Protein AF-R9J7N9-F1 (afdb_monomer)

Secondary structure (DSSP, 8-state):
-PPPPPSS---HHHHHHHHHHHHTTS-EETTTS--SSS-HHHHHHHHHHHHHTTSEEEEEEEEETTEEEEEEEESS-HHHHHHHHHHHHHHH-S-TT--HHHHHHHHHTTS-HHHHHHHHHHHHHHHHHHHHHHHHH--

Mean predicted aligned error: 5.8 Å

Solvent-accessible surface area (backbone atoms only — not comparable to full-atom values): 8266 Å² total; per-residue (Å²): 135,82,82,66,73,50,91,77,76,70,52,72,73,54,50,56,52,48,49,56,34,60,77,62,75,48,68,38,36,55,77,74,70,36,47,95,89,42,46,50,73,55,42,52,55,49,50,58,51,35,44,76,68,57,52,33,45,78,80,50,74,46,78,55,89,96,43,78,38,60,15,36,39,63,72,63,52,71,66,64,49,50,53,42,48,51,52,30,51,61,72,59,44,86,68,74,82,68,46,74,65,58,5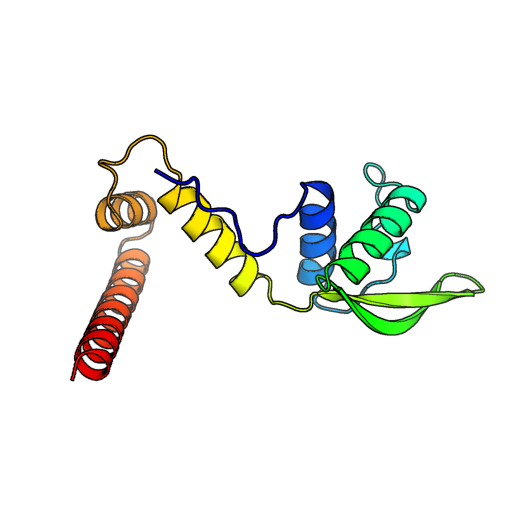1,52,54,61,68,43,69,85,48,56,71,70,60,39,50,54,53,47,54,54,46,54,51,51,52,52,55,51,50,53,55,51,54,66,72,75,109

Radius of gyration: 20.08 Å; Cα contacts (8 Å, |Δi|>4): 105; chains: 1; bounding box: 45×39×55 Å

Foldseek 3Di:
DDQDDQPQNDDPVLVLQQCQQQVVVHFDFLVSSADPVRHSVNSVV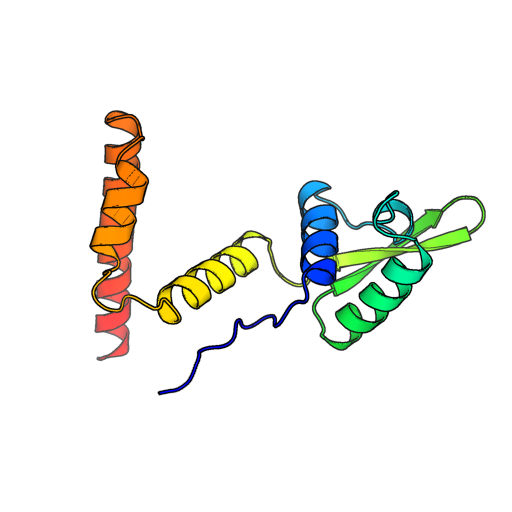SVVVCVVSQQKDFDDWDDDPPDITTTIHGPDHPVVRVVSVVVSCVVNDPDPPDDPVNVLCVVCVPPDPVVNVVVVVVVVVVVVVVVVVVVVVVD

Nearest PDB structures (foldseek):
  1sfx-assembly1_A  TM=6.685E-01  e=4.007E-03  Archaeoglobus fulgidus DSM 4304
  5x11-assembly3_D  TM=4.794E-01  e=3.532E-03  Bacillus spizizenii str. W23
  5x11-assembly4_H  TM=5.006E-01  e=8.024E-03  Bacillus spizizenii str. W23
  5x11-assembly4_G  TM=4.957E-01  e=9.104E-03  Bacillus spizizenii str. W23
  5x11-assembly2_E  TM=4.482E-01  e=1.248E-02  Bacillus spizizenii str. W23

pLDDT: mean 91.42, std 8.72, range [42.34, 97.88]

Sequence (139 aa):
MSNTKSQYQLTPREIDILYTIWDADRPLMASEMASEELKLATVHTTLKRMLRKNLLEVVDFAKSGNVFGRCYQPTFTMKEFELDMLSTAFKNRRCKEITVANFIEELLKDMDADEALVMLDELEKAVKELREKIVSKGA

Structure (mmCIF, N/CA/C/O backbone):
data_AF-R9J7N9-F1
#
_entry.id   AF-R9J7N9-F1
#
loop_
_atom_site.group_PDB
_atom_site.id
_atom_site.type_symbol
_atom_site.label_atom_id
_atom_site.label_alt_id
_atom_site.label_comp_id
_atom_site.label_asym_id
_atom_site.label_entity_id
_atom_site.label_seq_id
_atom_site.pdbx_PDB_ins_code
_atom_site.Cartn_x
_atom_site.Cartn_y
_atom_site.Cartn_z
_atom_site.occupancy
_atom_site.B_iso_or_equiv
_atom_site.auth_seq_id
_atom_site.auth_comp_id
_atom_site.auth_asym_id
_atom_site.auth_atom_id
_atom_site.pdbx_PDB_model_num
ATOM 1 N N . MET A 1 1 ? 8.762 -3.591 23.445 1.00 42.34 1 MET A N 1
ATOM 2 C CA . MET A 1 1 ? 7.590 -3.692 22.546 1.00 42.34 1 MET A CA 1
ATOM 3 C C . MET A 1 1 ? 8.067 -3.453 21.122 1.00 42.34 1 MET A C 1
ATOM 5 O O . MET A 1 1 ? 8.773 -2.479 20.893 1.00 42.34 1 MET A O 1
ATOM 9 N N . SER A 1 2 ? 7.802 -4.384 20.211 1.00 49.25 2 SER A N 1
ATOM 10 C CA . SER A 1 2 ? 8.381 -4.443 18.862 1.00 49.25 2 SER A CA 1
ATOM 11 C C . SER A 1 2 ? 7.662 -3.501 17.887 1.00 49.25 2 SER A C 1
ATOM 13 O O . SER A 1 2 ? 6.444 -3.556 17.746 1.00 49.25 2 SER A O 1
ATOM 15 N N . ASN A 1 3 ? 8.425 -2.647 17.199 1.00 62.31 3 ASN A N 1
ATOM 16 C CA . ASN A 1 3 ? 7.957 -1.863 16.053 1.00 62.31 3 ASN A CA 1
ATOM 17 C C . ASN A 1 3 ? 7.525 -2.837 14.939 1.00 62.31 3 ASN A C 1
ATOM 19 O O . ASN A 1 3 ? 8.342 -3.652 14.503 1.00 62.31 3 ASN A O 1
ATOM 23 N N . THR A 1 4 ? 6.255 -2.811 14.523 1.00 72.75 4 THR A N 1
ATOM 24 C CA . THR A 1 4 ? 5.752 -3.740 13.496 1.00 72.75 4 THR A CA 1
ATOM 25 C C . THR A 1 4 ? 6.207 -3.233 12.135 1.00 72.75 4 THR A C 1
ATOM 27 O O . THR A 1 4 ? 5.900 -2.107 11.772 1.00 72.75 4 THR A O 1
ATOM 30 N N . LYS A 1 5 ? 6.979 -4.008 11.374 1.00 75.81 5 LYS A N 1
ATOM 31 C CA . LYS A 1 5 ? 7.388 -3.593 10.023 1.00 75.81 5 LYS A CA 1
ATOM 32 C C . LYS A 1 5 ? 6.286 -3.940 9.023 1.00 75.81 5 LYS A C 1
ATOM 34 O O . LYS A 1 5 ? 5.682 -4.999 9.158 1.00 75.81 5 LYS A O 1
ATOM 39 N N . SER A 1 6 ? 6.085 -3.073 8.028 1.00 82.25 6 SER A N 1
ATOM 40 C CA . SER A 1 6 ? 5.252 -3.380 6.856 1.00 82.25 6 SER A CA 1
ATOM 41 C C . SER A 1 6 ? 5.735 -4.674 6.206 1.00 82.25 6 SER A C 1
ATOM 43 O O . SER A 1 6 ? 6.944 -4.948 6.188 1.00 82.25 6 SER A O 1
ATOM 45 N N . GLN A 1 7 ? 4.796 -5.446 5.665 1.00 83.56 7 GLN A N 1
ATOM 46 C CA . GLN A 1 7 ? 5.072 -6.697 4.968 1.00 83.56 7 GLN A CA 1
ATOM 47 C C . GLN A 1 7 ? 6.042 -6.501 3.792 1.00 83.56 7 GLN A C 1
ATOM 49 O O . GLN A 1 7 ? 6.895 -7.355 3.550 1.00 83.56 7 GLN A O 1
ATOM 54 N N . TYR A 1 8 ? 5.956 -5.365 3.096 1.00 85.19 8 TYR A N 1
ATOM 55 C CA . TYR A 1 8 ? 6.657 -5.143 1.829 1.00 85.19 8 TYR A CA 1
ATOM 56 C C . TYR A 1 8 ? 8.037 -4.480 1.977 1.00 85.19 8 TYR A C 1
ATOM 58 O O . TYR A 1 8 ? 8.874 -4.610 1.086 1.00 85.19 8 TYR A O 1
ATOM 66 N N . GLN A 1 9 ? 8.312 -3.801 3.101 1.00 84.38 9 GLN A N 1
ATOM 67 C CA . GLN A 1 9 ? 9.595 -3.125 3.395 1.00 84.38 9 GLN A CA 1
ATOM 68 C C . GLN A 1 9 ? 10.180 -2.366 2.185 1.00 84.38 9 GLN A C 1
ATOM 70 O O . GLN A 1 9 ? 11.297 -2.639 1.715 1.00 84.38 9 GLN A O 1
ATOM 75 N N . LEU A 1 10 ? 9.394 -1.421 1.672 1.00 89.62 10 LEU A N 1
ATOM 76 C CA . LEU A 1 10 ? 9.719 -0.656 0.475 1.00 89.62 10 LEU A CA 1
ATOM 77 C C . LEU A 1 10 ? 10.474 0.632 0.796 1.00 89.62 10 LEU A C 1
ATOM 79 O O . LEU A 1 10 ? 10.204 1.311 1.786 1.00 89.62 10 LEU A O 1
ATOM 83 N N . THR A 1 11 ? 11.423 0.987 -0.065 1.00 92.12 11 THR A N 1
ATOM 84 C CA . THR A 1 11 ? 12.015 2.336 -0.087 1.00 92.12 11 THR A CA 1
ATOM 85 C C . THR A 1 11 ? 11.103 3.311 -0.842 1.00 92.12 11 THR A C 1
ATOM 87 O O . THR A 1 11 ? 10.387 2.840 -1.721 1.00 92.12 11 THR A O 1
ATOM 90 N N . PRO A 1 12 ? 11.194 4.640 -0.632 1.00 91.06 12 PRO A N 1
ATOM 91 C CA . PRO A 1 12 ? 10.383 5.618 -1.373 1.00 91.06 12 PRO A CA 1
ATOM 92 C C . PRO A 1 12 ? 10.406 5.399 -2.893 1.00 91.06 12 PRO A C 1
ATOM 94 O O . PRO A 1 12 ? 9.370 5.225 -3.508 1.00 91.06 12 PRO A O 1
ATOM 97 N N . ARG A 1 13 ? 11.594 5.177 -3.469 1.00 91.31 13 ARG A N 1
ATOM 98 C CA . ARG A 1 13 ? 11.741 4.883 -4.906 1.00 91.31 13 ARG A CA 1
ATOM 99 C C . ARG A 1 13 ? 11.064 3.593 -5.377 1.00 91.31 13 ARG A C 1
ATOM 101 O O . ARG A 1 13 ? 10.771 3.458 -6.555 1.00 91.31 13 ARG A O 1
ATOM 108 N N . GLU A 1 14 ? 10.923 2.597 -4.501 1.00 94.44 14 GLU A N 1
ATOM 109 C CA . GLU A 1 14 ? 10.190 1.367 -4.841 1.00 94.44 14 GLU A CA 1
ATOM 110 C C . GLU A 1 14 ? 8.685 1.641 -4.847 1.00 94.44 14 GLU A C 1
ATOM 112 O O . GLU A 1 14 ? 7.993 1.105 -5.702 1.00 94.44 14 GLU A O 1
ATOM 117 N N . ILE A 1 15 ? 8.207 2.498 -3.940 1.00 94.50 15 ILE A N 1
ATOM 118 C CA . ILE A 1 15 ? 6.810 2.936 -3.875 1.00 94.50 15 ILE A CA 1
ATOM 119 C C . ILE A 1 15 ? 6.454 3.751 -5.126 1.00 94.50 15 ILE A C 1
ATOM 121 O O . ILE A 1 15 ? 5.471 3.428 -5.782 1.00 94.50 15 ILE A O 1
ATOM 125 N N . ASP A 1 16 ? 7.295 4.714 -5.518 1.00 94.06 16 ASP A N 1
ATOM 126 C CA . ASP A 1 16 ? 7.067 5.546 -6.712 1.00 94.06 16 ASP A CA 1
ATOM 127 C C . ASP A 1 16 ? 6.924 4.695 -7.986 1.00 94.06 16 ASP A C 1
ATOM 129 O O . ASP A 1 16 ? 6.030 4.911 -8.804 1.00 94.06 16 ASP A O 1
ATOM 133 N N . ILE A 1 17 ? 7.782 3.678 -8.138 1.00 95.50 17 ILE A N 1
ATOM 134 C CA . ILE A 1 17 ? 7.709 2.744 -9.269 1.00 95.50 17 ILE A CA 1
ATOM 135 C C . ILE A 1 17 ? 6.410 1.933 -9.232 1.00 95.50 17 ILE A C 1
ATOM 137 O O . ILE A 1 17 ? 5.810 1.729 -10.282 1.00 95.50 17 ILE A O 1
ATOM 141 N N . LEU A 1 18 ? 5.976 1.455 -8.062 1.00 96.06 18 LEU A N 1
ATOM 142 C CA . LEU A 1 18 ? 4.739 0.678 -7.963 1.00 96.06 18 LEU A CA 1
ATOM 143 C C . LEU A 1 18 ? 3.510 1.517 -8.310 1.00 96.06 18 LEU A C 1
ATOM 145 O O . LEU A 1 18 ? 2.710 1.055 -9.119 1.00 96.06 18 LEU A O 1
ATOM 149 N N . TYR A 1 19 ? 3.395 2.739 -7.775 1.00 96.38 19 TYR A N 1
ATOM 150 C CA . TYR A 1 19 ? 2.299 3.642 -8.141 1.00 96.38 19 TYR A CA 1
ATOM 151 C C . TYR A 1 19 ? 2.306 3.945 -9.634 1.00 96.38 19 TYR A C 1
ATOM 153 O O . TYR A 1 19 ? 1.274 3.809 -10.270 1.00 96.38 19 TYR A O 1
ATOM 161 N N . THR A 1 20 ? 3.479 4.179 -10.231 1.00 96.19 20 THR A N 1
ATOM 162 C CA . THR A 1 20 ? 3.578 4.372 -11.688 1.00 96.19 20 THR A CA 1
ATOM 163 C C . THR A 1 20 ? 2.999 3.187 -12.474 1.00 96.19 20 THR A C 1
ATOM 165 O O . THR A 1 20 ? 2.358 3.386 -13.503 1.00 96.19 20 THR A O 1
ATOM 168 N N . ILE A 1 21 ? 3.217 1.946 -12.016 1.00 96.50 21 ILE A N 1
ATOM 169 C CA . ILE A 1 21 ? 2.672 0.761 -12.694 1.00 96.50 21 ILE A CA 1
ATOM 170 C C . ILE A 1 21 ? 1.170 0.602 -12.433 1.00 96.50 21 ILE A C 1
ATOM 172 O O . ILE A 1 21 ? 0.433 0.293 -13.366 1.00 96.50 21 ILE A O 1
ATOM 176 N N . TRP A 1 22 ? 0.710 0.805 -11.195 1.00 97.19 22 TRP A N 1
ATOM 177 C CA . TRP A 1 22 ? -0.713 0.701 -10.859 1.00 97.19 22 TRP A CA 1
ATOM 178 C C . TRP A 1 22 ? -1.550 1.783 -11.550 1.00 97.19 22 TRP A C 1
ATOM 180 O O . TRP A 1 22 ? -2.592 1.456 -12.106 1.00 97.19 22 TRP A O 1
ATOM 190 N N . ASP A 1 23 ? -1.063 3.023 -11.611 1.00 96.56 23 ASP A N 1
ATOM 191 C CA . ASP A 1 23 ? -1.739 4.141 -12.281 1.00 96.56 23 AS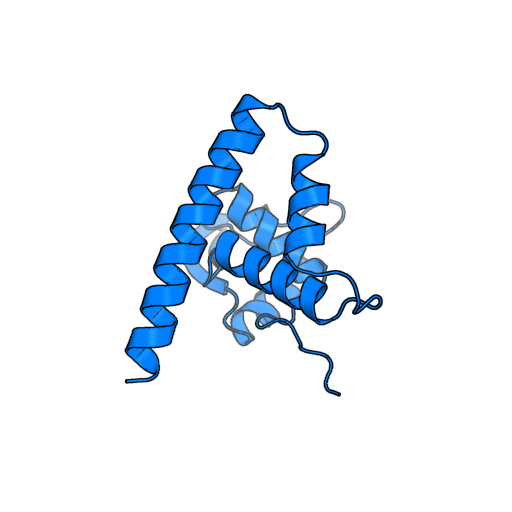P A CA 1
ATOM 192 C C . ASP A 1 23 ? -1.867 3.920 -13.794 1.00 96.56 23 ASP A C 1
ATOM 194 O O . ASP A 1 23 ? -2.796 4.416 -14.431 1.00 96.56 23 ASP A O 1
ATOM 198 N N . ALA A 1 24 ? -0.938 3.167 -14.389 1.00 95.81 24 ALA A N 1
ATOM 199 C CA . ALA A 1 24 ? -1.003 2.812 -15.800 1.00 95.81 24 ALA A CA 1
ATOM 200 C C . ALA A 1 24 ? -2.011 1.691 -16.105 1.00 95.81 24 ALA A C 1
ATOM 202 O O . ALA A 1 24 ? -2.308 1.473 -17.282 1.00 95.81 24 ALA A O 1
ATOM 203 N N . ASP A 1 25 ? -2.480 0.965 -15.083 1.00 95.00 25 ASP A N 1
ATOM 204 C CA . ASP A 1 25 ? -3.383 -0.192 -15.177 1.00 95.00 25 ASP A CA 1
ATOM 205 C C . ASP A 1 25 ? -2.934 -1.250 -16.211 1.00 95.00 25 ASP A C 1
ATOM 207 O O . ASP A 1 25 ? -3.728 -1.935 -16.857 1.00 95.00 25 ASP A O 1
ATOM 211 N N . ARG A 1 26 ? -1.614 -1.365 -16.422 1.00 95.25 26 ARG A N 1
ATOM 212 C CA . ARG A 1 26 ? -0.995 -2.337 -17.335 1.00 95.25 26 ARG A CA 1
ATOM 213 C C . ARG A 1 26 ? 0.475 -2.587 -16.991 1.00 95.25 26 ARG A C 1
ATOM 215 O O . ARG A 1 26 ? 1.123 -1.717 -16.407 1.00 95.25 26 ARG A O 1
ATOM 222 N N . PRO A 1 27 ? 1.064 -3.711 -17.439 1.00 96.38 27 PRO A N 1
ATOM 223 C CA . PRO A 1 27 ? 2.502 -3.923 -17.332 1.00 96.38 27 PRO A CA 1
ATOM 224 C C . PRO A 1 27 ? 3.303 -2.833 -18.060 1.00 96.38 27 PRO A C 1
ATOM 226 O O . PRO A 1 27 ? 2.999 -2.474 -19.203 1.00 96.38 27 PRO A O 1
ATOM 229 N N . LEU A 1 28 ? 4.362 -2.339 -17.415 1.00 96.81 28 LEU A N 1
ATOM 230 C CA . LEU A 1 28 ? 5.207 -1.261 -17.942 1.00 96.81 28 LEU A CA 1
ATOM 231 C C . LEU A 1 28 ? 6.641 -1.716 -18.194 1.00 96.81 28 LEU A C 1
ATOM 233 O O . LEU A 1 28 ? 7.208 -2.515 -17.446 1.00 96.81 28 LEU A O 1
ATOM 237 N N . MET A 1 29 ? 7.275 -1.148 -19.214 1.00 95.88 29 MET A N 1
ATOM 238 C CA . MET A 1 29 ? 8.716 -1.230 -19.417 1.00 95.88 29 MET A CA 1
ATOM 239 C C . MET A 1 29 ? 9.466 -0.251 -18.512 1.00 95.88 29 MET A C 1
ATOM 241 O O . MET A 1 29 ? 8.970 0.807 -18.137 1.00 95.88 29 MET A O 1
ATOM 245 N N . ALA A 1 30 ? 10.741 -0.545 -18.251 1.00 94.38 30 ALA A N 1
ATOM 246 C CA . ALA A 1 30 ? 11.611 0.347 -17.479 1.00 94.38 30 ALA A CA 1
ATOM 247 C C . ALA A 1 30 ? 11.720 1.764 -18.080 1.00 94.38 30 ALA A C 1
ATOM 249 O O . ALA A 1 30 ? 11.867 2.731 -17.340 1.00 94.38 30 ALA A O 1
ATOM 250 N N . SER A 1 31 ? 11.646 1.893 -19.411 1.00 93.31 31 SER A N 1
ATOM 251 C CA . SER A 1 31 ? 11.657 3.192 -20.095 1.00 93.31 31 SER A CA 1
ATOM 252 C C . SER A 1 31 ? 10.417 4.033 -19.807 1.00 93.31 31 SER A C 1
ATOM 254 O O . SER A 1 31 ? 10.512 5.251 -19.829 1.00 93.31 31 SER A O 1
ATOM 256 N N . GLU A 1 32 ? 9.279 3.394 -19.535 1.00 93.44 32 GLU A N 1
ATOM 257 C CA . GLU A 1 32 ? 8.006 4.066 -19.246 1.00 93.44 32 GLU A CA 1
ATOM 258 C C . GLU A 1 32 ? 7.922 4.531 -17.786 1.00 93.44 32 GLU A C 1
ATOM 260 O O . GLU A 1 32 ? 7.186 5.457 -17.482 1.00 93.44 32 GLU A O 1
ATOM 265 N N . MET A 1 33 ? 8.709 3.925 -16.891 1.00 93.75 33 MET A N 1
ATOM 266 C CA . MET A 1 33 ? 8.802 4.321 -15.479 1.00 93.75 33 MET A CA 1
ATOM 267 C C . MET A 1 33 ? 9.867 5.397 -15.224 1.00 93.75 33 MET A C 1
ATOM 269 O O . MET A 1 33 ? 10.040 5.848 -14.093 1.00 93.75 33 MET A O 1
ATOM 273 N N . ALA A 1 34 ? 10.668 5.740 -16.234 1.00 91.94 34 ALA A N 1
ATOM 274 C CA . ALA A 1 34 ? 11.701 6.755 -16.097 1.00 91.94 34 ALA A CA 1
ATOM 275 C C . ALA A 1 34 ? 11.085 8.155 -16.209 1.00 91.94 34 ALA A C 1
ATOM 277 O O . ALA A 1 34 ? 10.276 8.416 -17.094 1.00 91.94 34 ALA A O 1
ATOM 278 N N . SER A 1 35 ? 11.520 9.066 -15.344 1.00 88.00 35 SER A N 1
ATOM 279 C CA . SER A 1 35 ? 11.097 10.469 -15.325 1.00 88.00 35 SER A CA 1
ATOM 280 C C . SER A 1 35 ? 12.313 11.397 -15.214 1.00 88.00 35 SER A C 1
ATOM 282 O O . SER A 1 35 ? 13.453 10.930 -15.100 1.00 88.00 35 SER A O 1
ATOM 284 N N . GLU A 1 36 ?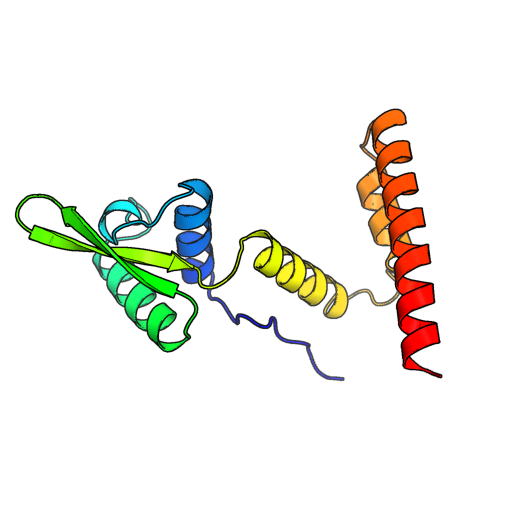 12.097 12.716 -15.237 1.00 82.75 36 GLU A N 1
ATOM 285 C CA . GLU A 1 36 ? 13.176 13.695 -15.014 1.00 82.75 36 GLU A CA 1
ATOM 286 C C . GLU A 1 36 ? 13.850 13.507 -13.644 1.00 82.75 36 GLU A C 1
ATOM 288 O O . GLU A 1 36 ? 15.072 13.622 -13.518 1.00 82.75 36 GLU A O 1
ATOM 293 N N . GLU A 1 37 ? 13.069 13.128 -12.633 1.00 83.62 37 GLU A N 1
ATOM 294 C CA . GLU A 1 37 ? 13.543 12.863 -11.274 1.00 83.62 37 GLU A CA 1
ATOM 295 C C . GLU A 1 37 ? 14.123 11.447 -11.123 1.00 83.62 37 GLU A C 1
ATOM 297 O O . GLU A 1 37 ? 15.070 11.224 -10.357 1.00 83.62 37 GLU A O 1
ATOM 302 N N . LEU A 1 38 ? 13.606 10.479 -11.892 1.00 88.12 38 LEU A N 1
ATOM 303 C CA . LEU A 1 38 ? 13.996 9.074 -11.827 1.00 88.12 38 LEU A CA 1
ATOM 304 C C . LEU A 1 38 ? 14.639 8.594 -13.134 1.00 88.12 38 LEU A C 1
ATOM 306 O O . LEU A 1 38 ? 13.997 8.055 -14.033 1.00 88.12 38 LEU A O 1
ATOM 310 N N . LYS A 1 39 ? 15.970 8.711 -13.203 1.00 92.38 39 LYS A N 1
ATOM 311 C CA . LYS A 1 39 ? 16.759 8.280 -14.368 1.00 92.38 39 LYS A CA 1
ATOM 312 C C . LYS A 1 39 ? 16.593 6.785 -14.667 1.00 92.38 39 LYS A C 1
ATOM 314 O O . LYS A 1 39 ? 16.678 5.952 -13.763 1.00 92.38 39 LYS A O 1
ATOM 319 N N . LEU A 1 40 ? 16.554 6.430 -15.953 1.00 92.94 40 LEU A N 1
ATOM 320 C CA . LEU A 1 40 ? 16.407 5.049 -16.442 1.00 92.94 40 LEU A CA 1
ATOM 321 C C . LEU A 1 40 ? 17.400 4.045 -15.820 1.00 92.94 40 LEU A C 1
ATOM 323 O O . LEU A 1 40 ? 17.026 2.937 -15.441 1.00 92.94 40 LEU A O 1
ATOM 327 N N . ALA A 1 41 ? 18.668 4.426 -15.640 1.00 92.62 41 ALA A N 1
ATOM 328 C CA . ALA A 1 41 ? 19.661 3.560 -14.992 1.00 92.62 41 ALA A CA 1
ATOM 329 C C . ALA A 1 41 ? 19.306 3.239 -13.524 1.00 92.62 41 ALA A C 1
ATOM 331 O O . ALA A 1 41 ? 19.551 2.132 -13.031 1.00 92.62 41 ALA A O 1
ATOM 332 N N . THR A 1 42 ? 18.698 4.202 -12.825 1.00 92.81 42 THR A N 1
ATOM 333 C CA . THR A 1 42 ? 18.197 4.006 -11.461 1.00 92.81 42 THR A CA 1
ATOM 334 C C . THR A 1 42 ? 16.971 3.105 -11.471 1.00 92.81 42 THR A C 1
ATOM 336 O O . THR A 1 42 ? 16.937 2.169 -10.676 1.00 92.81 42 THR A O 1
ATOM 339 N N . VAL A 1 43 ? 16.034 3.301 -12.407 1.00 95.06 43 VAL A N 1
ATOM 340 C CA . VAL A 1 43 ? 14.884 2.399 -12.600 1.00 95.06 43 VAL A CA 1
ATOM 341 C C . VAL A 1 43 ? 15.360 0.957 -12.767 1.00 95.06 43 VAL A C 1
ATOM 343 O O . VAL A 1 43 ? 14.966 0.093 -11.991 1.00 95.06 43 VAL A O 1
ATOM 346 N N . HIS A 1 44 ? 16.288 0.686 -13.690 1.00 94.62 44 HIS A N 1
ATOM 347 C CA . HIS A 1 44 ? 16.817 -0.667 -13.8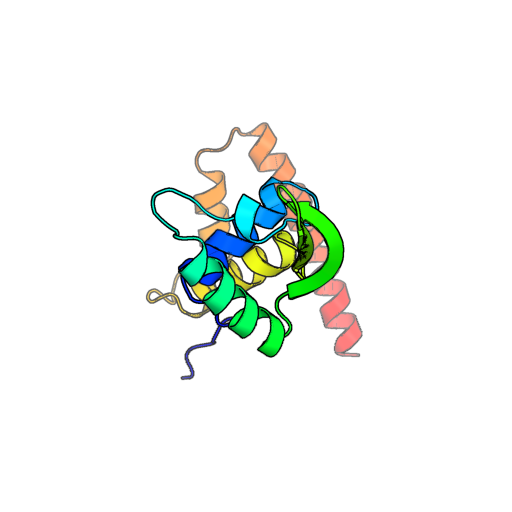99 1.00 94.62 44 HIS A CA 1
ATOM 348 C C . HIS A 1 44 ? 17.425 -1.285 -12.633 1.00 94.62 44 HIS A C 1
ATOM 350 O O . HIS A 1 44 ? 17.203 -2.464 -12.341 1.00 94.62 44 HIS A O 1
ATOM 356 N N . THR A 1 45 ? 18.179 -0.495 -11.865 1.00 95.81 45 THR A N 1
ATOM 357 C CA . THR A 1 45 ? 18.793 -0.961 -10.615 1.00 95.81 45 THR A CA 1
ATOM 358 C C . THR A 1 45 ? 17.731 -1.284 -9.561 1.00 95.81 45 THR A C 1
ATOM 360 O O . THR A 1 45 ? 17.817 -2.323 -8.896 1.00 95.81 45 THR A O 1
ATOM 363 N N . THR A 1 46 ? 16.708 -0.435 -9.433 1.00 95.75 46 THR A N 1
ATOM 364 C CA . THR A 1 46 ? 15.594 -0.631 -8.499 1.00 95.75 46 THR A CA 1
ATOM 365 C C . THR A 1 46 ? 14.744 -1.835 -8.900 1.00 95.75 46 THR A C 1
ATOM 367 O O . THR A 1 46 ? 14.528 -2.708 -8.064 1.00 95.75 46 THR A O 1
ATOM 370 N N . LEU A 1 47 ? 14.381 -1.975 -10.179 1.00 96.56 47 LEU A N 1
ATOM 371 C CA . LEU A 1 47 ? 13.650 -3.133 -10.707 1.00 96.56 47 LEU A CA 1
ATOM 372 C C . LEU A 1 47 ? 14.391 -4.444 -10.428 1.00 96.56 47 LEU A C 1
ATOM 374 O O . LEU A 1 47 ? 13.806 -5.392 -9.914 1.00 96.56 47 LEU A O 1
ATOM 378 N N . LYS A 1 48 ? 15.712 -4.494 -10.655 1.00 95.88 48 LYS A N 1
ATOM 379 C CA . LYS A 1 48 ? 16.528 -5.676 -10.321 1.00 95.88 48 LYS A CA 1
ATOM 380 C C . LYS A 1 48 ? 16.467 -6.027 -8.829 1.00 95.88 48 LYS A C 1
ATOM 382 O O . LYS A 1 48 ? 16.556 -7.199 -8.462 1.00 95.88 48 LYS A O 1
ATOM 387 N N . ARG A 1 49 ? 16.363 -5.036 -7.940 1.00 95.44 49 ARG A N 1
ATOM 388 C CA . ARG A 1 49 ? 16.184 -5.270 -6.499 1.00 95.44 49 ARG A CA 1
ATOM 389 C C . ARG A 1 49 ? 14.764 -5.735 -6.177 1.00 95.44 49 ARG A C 1
ATOM 391 O O . ARG A 1 49 ? 14.633 -6.686 -5.416 1.00 95.44 49 ARG A O 1
ATOM 398 N N . MET A 1 50 ? 13.746 -5.118 -6.769 1.00 96.31 50 MET A N 1
ATOM 399 C CA . MET A 1 50 ? 12.337 -5.461 -6.558 1.00 96.31 50 MET A CA 1
ATOM 400 C C . MET A 1 50 ? 12.006 -6.880 -7.032 1.00 96.31 50 MET A C 1
ATOM 402 O O . MET A 1 50 ? 11.370 -7.622 -6.290 1.00 96.31 50 MET A O 1
ATOM 406 N N . LEU A 1 51 ? 12.537 -7.305 -8.184 1.00 96.62 51 LEU A N 1
ATOM 407 C CA . LEU A 1 51 ? 12.425 -8.686 -8.673 1.00 96.62 51 LEU A CA 1
ATOM 408 C C . LEU A 1 51 ? 13.024 -9.693 -7.684 1.00 96.62 51 LEU A C 1
ATOM 410 O O . LEU A 1 51 ? 12.412 -10.708 -7.389 1.00 96.62 51 LEU A O 1
ATOM 414 N N . ARG A 1 52 ? 14.204 -9.405 -7.113 1.00 95.38 52 ARG A N 1
ATOM 415 C CA . ARG A 1 52 ? 14.826 -10.284 -6.099 1.00 95.38 52 ARG A CA 1
ATOM 416 C C . ARG A 1 52 ? 14.013 -10.384 -4.808 1.00 95.38 52 ARG A C 1
ATOM 418 O O . ARG A 1 52 ? 14.166 -11.359 -4.083 1.00 95.38 52 ARG A O 1
ATOM 425 N N . LYS A 1 53 ? 13.205 -9.366 -4.504 1.00 94.06 53 LYS A N 1
ATOM 426 C CA . LYS A 1 53 ? 12.283 -9.339 -3.363 1.00 94.06 53 LYS A CA 1
ATOM 427 C C . LYS A 1 53 ? 10.902 -9.927 -3.705 1.00 94.06 53 LYS A C 1
ATOM 429 O O . LYS A 1 53 ? 10.033 -9.893 -2.844 1.00 94.06 53 LYS A O 1
ATOM 434 N N . ASN A 1 54 ? 10.687 -10.422 -4.929 1.00 94.00 54 ASN A N 1
ATOM 435 C CA . ASN A 1 54 ? 9.384 -10.861 -5.446 1.00 94.00 54 ASN A CA 1
ATOM 436 C C . ASN A 1 54 ? 8.283 -9.789 -5.363 1.00 94.00 54 ASN A C 1
ATOM 438 O O . ASN A 1 54 ? 7.111 -10.119 -5.229 1.00 94.00 54 ASN A O 1
ATOM 442 N N . LEU A 1 55 ? 8.648 -8.505 -5.436 1.00 95.38 55 LEU A N 1
ATOM 443 C CA . LEU A 1 55 ? 7.678 -7.401 -5.449 1.00 95.38 55 LEU A CA 1
ATOM 444 C C . LEU A 1 55 ? 7.090 -7.158 -6.842 1.00 95.38 55 LEU A C 1
ATOM 446 O O . LEU A 1 55 ? 6.038 -6.547 -6.982 1.00 95.38 55 LEU A O 1
ATOM 450 N N . LEU A 1 56 ? 7.822 -7.593 -7.865 1.00 96.75 56 LEU A N 1
ATOM 451 C CA . LEU A 1 56 ? 7.466 -7.483 -9.268 1.00 96.7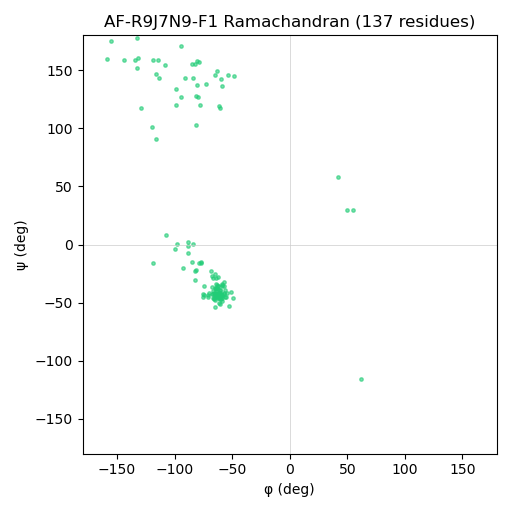5 56 LEU A CA 1
ATOM 452 C C . LEU A 1 56 ? 7.728 -8.821 -9.946 1.00 96.75 56 LEU A C 1
ATOM 454 O O . LEU A 1 56 ? 8.602 -9.582 -9.519 1.00 96.75 56 LEU A O 1
ATOM 458 N N . GLU A 1 57 ? 7.063 -9.025 -11.068 1.00 97.44 57 GLU A N 1
ATOM 459 C CA . GLU A 1 57 ? 7.323 -10.106 -12.008 1.00 97.44 57 GLU A CA 1
ATOM 460 C C . GLU A 1 57 ? 7.400 -9.576 -13.443 1.00 97.44 57 GLU A C 1
ATOM 462 O O . GLU A 1 57 ? 6.974 -8.459 -13.737 1.00 97.44 57 GLU A O 1
ATOM 467 N N . VAL A 1 58 ? 8.014 -10.362 -14.329 1.00 97.19 58 VAL A N 1
ATOM 468 C CA . VAL A 1 58 ? 8.093 -10.063 -15.764 1.00 97.19 58 VAL A CA 1
ATOM 469 C C . VAL A 1 58 ? 7.016 -10.870 -16.462 1.00 97.19 58 VAL A C 1
ATOM 471 O O . VAL A 1 58 ? 7.060 -12.096 -16.400 1.00 97.19 58 VAL A O 1
ATOM 474 N N . VAL A 1 59 ? 6.095 -10.191 -17.138 1.00 96.50 59 VAL A N 1
ATOM 475 C CA . VAL A 1 59 ? 4.915 -10.843 -17.733 1.00 96.50 59 VAL A CA 1
ATOM 476 C C . VAL A 1 59 ? 4.813 -10.717 -19.238 1.00 96.50 59 VAL A C 1
ATOM 478 O O . VAL A 1 59 ? 4.088 -11.489 -19.855 1.00 96.50 59 VAL A O 1
ATOM 481 N N . ASP A 1 60 ? 5.564 -9.795 -19.837 1.00 93.44 60 ASP A N 1
ATOM 482 C CA . ASP A 1 60 ? 5.579 -9.624 -21.286 1.00 93.44 60 ASP A CA 1
ATOM 483 C C . ASP A 1 60 ? 6.889 -8.981 -21.772 1.00 93.44 60 ASP A C 1
ATOM 485 O O . ASP A 1 60 ? 7.755 -8.583 -20.978 1.00 93.44 60 ASP A O 1
ATOM 489 N N . PHE A 1 61 ? 7.031 -8.877 -23.092 1.00 92.38 61 PHE A N 1
ATOM 490 C CA . PHE A 1 61 ? 8.098 -8.174 -23.783 1.00 92.38 61 PHE A CA 1
ATOM 491 C C . PHE A 1 61 ? 7.516 -7.221 -24.832 1.00 92.38 61 PHE A C 1
ATOM 493 O O . PHE A 1 61 ? 6.939 -7.652 -25.827 1.00 92.38 61 PHE A O 1
ATOM 500 N N . ALA A 1 62 ? 7.753 -5.921 -24.664 1.00 91.06 62 ALA A N 1
ATOM 501 C CA . ALA A 1 62 ? 7.307 -4.891 -25.601 1.00 91.06 62 ALA A CA 1
ATOM 502 C C . ALA A 1 62 ? 8.489 -4.193 -26.286 1.00 91.06 62 ALA A C 1
ATOM 504 O O . ALA A 1 62 ? 9.628 -4.216 -25.815 1.00 91.06 62 ALA A O 1
ATOM 505 N N . LYS A 1 63 ? 8.236 -3.578 -27.443 1.00 87.94 63 LYS A N 1
ATOM 506 C CA . LYS A 1 63 ? 9.267 -2.877 -28.216 1.00 87.94 63 LYS A CA 1
ATOM 507 C C . LYS A 1 63 ? 9.539 -1.491 -27.618 1.00 87.94 63 LYS A C 1
ATOM 509 O O . LYS A 1 63 ? 8.628 -0.681 -27.490 1.00 87.94 63 LYS A O 1
ATOM 514 N N . SER A 1 64 ? 10.803 -1.197 -27.326 1.00 82.62 64 SER A N 1
ATOM 515 C CA . SER A 1 64 ? 11.309 0.112 -26.902 1.00 82.62 64 SER A CA 1
ATOM 516 C C . SER A 1 64 ? 12.352 0.591 -27.917 1.00 82.62 64 SER A C 1
ATOM 518 O O . SER A 1 64 ? 13.485 0.105 -27.963 1.00 82.62 64 SER A O 1
ATOM 520 N N . GLY A 1 65 ? 11.954 1.494 -28.817 1.00 81.38 65 GLY A N 1
ATOM 521 C CA . GLY A 1 65 ? 12.789 1.906 -29.949 1.00 81.38 65 GLY A CA 1
ATOM 522 C C . GLY A 1 65 ? 13.096 0.732 -30.887 1.00 81.38 65 GLY A C 1
ATOM 523 O O . GLY A 1 65 ? 12.187 0.171 -31.493 1.00 81.38 65 GLY A O 1
ATOM 524 N N . ASN A 1 66 ? 14.371 0.347 -30.999 1.00 85.81 66 ASN A N 1
ATOM 525 C CA . ASN A 1 66 ? 14.822 -0.773 -31.840 1.00 85.81 66 ASN A CA 1
ATOM 526 C C . ASN A 1 66 ? 15.034 -2.088 -31.072 1.00 85.81 66 ASN A C 1
ATOM 528 O O . ASN A 1 66 ? 15.423 -3.084 -31.678 1.00 85.81 66 ASN A O 1
ATOM 532 N N . VAL A 1 67 ? 14.797 -2.106 -29.759 1.00 84.69 67 VAL A N 1
ATOM 533 C CA . VAL A 1 67 ? 15.013 -3.285 -28.907 1.00 84.69 67 VAL A CA 1
ATOM 534 C C . VAL A 1 67 ? 13.710 -3.741 -28.260 1.00 84.69 67 VAL A C 1
ATOM 536 O O . VAL A 1 67 ? 12.769 -2.964 -28.137 1.00 84.69 67 VAL A O 1
ATOM 539 N N . PHE A 1 68 ? 13.650 -5.001 -27.834 1.00 87.38 68 PHE A N 1
ATOM 540 C CA . PHE A 1 68 ? 12.561 -5.507 -26.997 1.00 87.38 68 PHE A CA 1
ATOM 541 C C . PHE A 1 68 ? 12.962 -5.423 -25.521 1.00 87.38 68 PHE A C 1
ATOM 543 O O . PHE A 1 68 ? 14.031 -5.895 -25.129 1.00 87.38 68 PHE A O 1
ATOM 550 N N . GLY A 1 69 ? 12.116 -4.790 -24.713 1.00 90.12 69 GLY A N 1
ATOM 551 C CA . GLY A 1 69 ? 12.267 -4.627 -23.273 1.00 90.12 69 GLY A CA 1
ATOM 552 C C . GLY A 1 69 ? 11.276 -5.494 -22.503 1.00 90.12 69 GLY A C 1
ATOM 553 O O . GLY A 1 69 ? 10.215 -5.842 -23.005 1.00 90.12 69 GLY A O 1
ATOM 554 N N . ARG A 1 70 ? 11.632 -5.842 -21.264 1.00 95.69 70 ARG A N 1
ATOM 555 C CA . ARG A 1 70 ? 10.741 -6.548 -20.332 1.00 95.69 70 ARG A CA 1
ATOM 556 C C . ARG A 1 70 ? 9.649 -5.607 -19.829 1.00 95.69 70 ARG A C 1
ATOM 558 O O . ARG A 1 70 ? 9.973 -4.478 -19.453 1.00 95.69 70 ARG A O 1
ATOM 565 N N . CYS A 1 71 ? 8.428 -6.115 -19.743 1.00 96.75 71 CYS A N 1
ATOM 566 C CA . CYS A 1 71 ? 7.303 -5.480 -19.070 1.00 96.75 71 CYS A CA 1
ATOM 567 C C . CYS A 1 71 ? 7.124 -6.082 -17.675 1.00 96.75 71 CYS A C 1
ATOM 569 O O . CYS A 1 71 ? 7.156 -7.304 -17.508 1.00 96.75 71 CYS A O 1
ATOM 571 N N . TYR A 1 72 ? 6.951 -5.215 -16.684 1.00 97.88 72 TYR A N 1
ATOM 572 C CA . TYR A 1 72 ? 6.857 -5.576 -15.277 1.00 97.88 72 TYR A CA 1
ATOM 573 C C . TYR A 1 72 ? 5.467 -5.276 -14.737 1.00 97.88 72 TYR A C 1
ATOM 575 O O . TYR A 1 72 ? 4.894 -4.239 -15.073 1.00 97.88 72 TYR A O 1
ATOM 583 N N . GLN A 1 73 ? 4.983 -6.138 -13.846 1.00 97.44 73 GLN A N 1
ATOM 584 C CA . GLN A 1 73 ? 3.801 -5.873 -13.030 1.00 97.44 73 GLN A CA 1
ATOM 585 C C . GLN A 1 73 ? 4.056 -6.216 -11.552 1.00 97.44 73 GLN A C 1
ATOM 587 O O . GLN A 1 73 ? 4.901 -7.076 -11.272 1.00 97.44 73 GLN A O 1
ATOM 592 N N . PRO A 1 74 ? 3.373 -5.551 -10.603 1.00 97.44 74 PRO A N 1
ATOM 593 C CA . PRO A 1 74 ? 3.406 -5.905 -9.190 1.00 97.44 74 PRO A CA 1
ATOM 594 C C . PRO A 1 74 ? 2.793 -7.276 -8.925 1.00 97.44 74 PRO A C 1
ATOM 596 O O . PRO A 1 74 ? 1.819 -7.665 -9.559 1.00 97.44 74 PRO A O 1
ATOM 599 N N . THR A 1 75 ? 3.344 -7.993 -7.948 1.00 97.06 75 THR A N 1
ATOM 600 C CA . THR A 1 75 ? 2.833 -9.306 -7.508 1.00 97.06 75 THR A CA 1
ATOM 601 C C . THR A 1 75 ? 1.689 -9.194 -6.491 1.00 97.06 75 THR A C 1
ATOM 603 O O . THR A 1 75 ? 1.184 -10.204 -6.006 1.00 97.06 75 THR A O 1
ATOM 606 N N . PHE A 1 76 ? 1.305 -7.966 -6.147 1.00 96.06 76 PHE A N 1
ATOM 607 C CA . PHE A 1 76 ? 0.240 -7.603 -5.218 1.00 96.06 76 PHE A CA 1
ATOM 608 C C . PHE A 1 76 ? -0.462 -6.341 -5.720 1.00 96.06 76 PHE A C 1
ATOM 610 O O . PHE A 1 76 ? 0.079 -5.558 -6.506 1.00 96.06 76 PHE A O 1
ATOM 617 N N . THR A 1 77 ? -1.686 -6.137 -5.262 1.00 96.38 77 THR A N 1
ATOM 618 C CA . THR A 1 77 ? -2.519 -5.001 -5.654 1.00 96.38 77 THR A CA 1
ATOM 619 C C . THR A 1 77 ? -2.174 -3.742 -4.856 1.00 96.38 77 THR A C 1
ATOM 621 O O . THR A 1 77 ? -1.711 -3.814 -3.714 1.00 96.38 77 THR A O 1
ATOM 624 N N . MET A 1 78 ? -2.476 -2.572 -5.428 1.00 96.44 78 MET A N 1
ATOM 625 C CA . MET A 1 78 ? -2.374 -1.283 -4.729 1.00 96.44 78 MET A CA 1
ATOM 626 C C . MET A 1 78 ? -3.168 -1.299 -3.415 1.00 96.44 78 MET A C 1
ATOM 628 O O . MET A 1 78 ? -2.669 -0.881 -2.374 1.00 96.44 78 MET A O 1
ATOM 632 N N . LYS A 1 79 ? -4.369 -1.892 -3.433 1.00 96.12 79 LYS A N 1
ATOM 633 C CA . LYS A 1 79 ? -5.220 -2.039 -2.246 1.00 96.12 79 LYS A CA 1
ATOM 634 C C . LYS A 1 79 ? -4.544 -2.846 -1.136 1.00 96.12 79 LYS A C 1
ATOM 636 O O . LYS A 1 79 ? -4.573 -2.433 0.020 1.00 96.12 79 LYS A O 1
ATOM 641 N N . GLU A 1 80 ? -3.948 -3.994 -1.456 1.00 95.81 80 GLU A N 1
ATOM 642 C CA . GLU A 1 80 ? -3.233 -4.813 -0.465 1.00 95.81 80 GLU A CA 1
ATOM 643 C C . GLU A 1 80 ? -2.045 -4.060 0.141 1.00 95.81 80 GLU A C 1
ATOM 645 O O . GLU A 1 80 ? -1.799 -4.155 1.346 1.00 95.81 80 GLU A O 1
ATOM 650 N N . PHE A 1 81 ? -1.333 -3.289 -0.680 1.00 95.25 81 PHE A N 1
ATOM 651 C CA . PHE A 1 81 ? -0.214 -2.466 -0.239 1.00 95.25 81 PHE A CA 1
ATOM 652 C C . PHE A 1 81 ? -0.638 -1.346 0.711 1.00 95.25 81 PHE A C 1
ATOM 654 O O . PHE A 1 81 ? -0.104 -1.234 1.817 1.00 95.25 81 PHE A O 1
ATOM 661 N N . GLU A 1 82 ? -1.603 -0.525 0.301 1.00 95.44 82 GLU A N 1
ATOM 662 C CA . GLU A 1 82 ? -2.039 0.629 1.084 1.00 95.44 82 GLU A CA 1
ATOM 663 C C . GLU A 1 82 ? -2.684 0.207 2.404 1.00 95.44 82 GLU A C 1
ATOM 665 O O . GLU A 1 82 ? -2.418 0.819 3.439 1.00 95.44 82 GLU A O 1
ATOM 670 N N . LEU A 1 83 ? -3.449 -0.892 2.418 1.00 94.88 83 LEU A N 1
ATOM 671 C CA . LEU A 1 83 ? -4.003 -1.445 3.656 1.00 94.88 83 LEU A CA 1
ATOM 672 C C . LEU A 1 83 ? -2.906 -1.891 4.637 1.00 94.88 83 LEU A C 1
ATOM 674 O O . LEU A 1 83 ? -3.013 -1.608 5.835 1.00 94.88 83 LEU A O 1
ATOM 678 N N . ASP A 1 84 ? -1.840 -2.550 4.166 1.00 94.25 84 ASP A N 1
ATOM 679 C CA . ASP A 1 84 ? -0.692 -2.911 5.015 1.00 94.25 84 ASP A CA 1
ATOM 680 C C . ASP A 1 84 ? 0.028 -1.664 5.543 1.00 94.25 84 ASP A C 1
ATOM 682 O O . ASP A 1 84 ? 0.346 -1.580 6.737 1.00 94.25 84 ASP A O 1
ATOM 686 N N . MET A 1 85 ? 0.235 -0.667 4.679 1.00 92.81 85 MET A N 1
ATOM 687 C CA . MET A 1 85 ? 0.885 0.591 5.035 1.00 92.81 85 MET A CA 1
ATOM 688 C C . MET A 1 85 ? 0.089 1.349 6.106 1.00 92.81 85 MET A C 1
ATOM 690 O O . MET A 1 85 ? 0.654 1.712 7.143 1.00 92.81 85 MET A O 1
ATOM 694 N N . LEU A 1 86 ? -1.220 1.528 5.908 1.00 93.19 86 LEU A N 1
ATOM 695 C CA . LEU A 1 86 ? -2.119 2.188 6.858 1.00 93.19 86 LEU A CA 1
ATOM 696 C C . LEU A 1 86 ? -2.203 1.415 8.178 1.00 93.19 86 LEU A C 1
ATOM 698 O O . LEU A 1 86 ? -2.066 2.005 9.252 1.00 93.19 86 LEU A O 1
ATOM 702 N N . SER A 1 87 ? -2.342 0.085 8.127 1.00 92.69 87 SER A N 1
ATOM 703 C CA . SER A 1 87 ? -2.369 -0.764 9.327 1.00 92.69 87 SER A CA 1
ATOM 704 C C . SER A 1 87 ? -1.073 -0.645 10.129 1.00 92.69 87 SER A C 1
ATOM 706 O O . SER A 1 87 ? -1.094 -0.512 11.356 1.00 92.69 87 SER A O 1
ATOM 708 N N . THR A 1 88 ? 0.068 -0.663 9.439 1.00 92.06 88 THR A N 1
ATOM 709 C CA . THR A 1 88 ? 1.396 -0.525 10.040 1.00 92.06 88 THR A CA 1
ATOM 710 C C . THR A 1 88 ? 1.575 0.853 10.672 1.00 92.06 88 THR A C 1
ATOM 712 O O . THR A 1 88 ? 1.980 0.945 11.835 1.00 92.06 88 THR A O 1
ATOM 715 N N . ALA A 1 89 ? 1.231 1.923 9.951 1.00 91.50 89 ALA A N 1
ATOM 716 C CA . ALA A 1 89 ? 1.291 3.290 10.460 1.00 91.50 89 ALA A CA 1
ATOM 717 C C . ALA A 1 89 ? 0.412 3.453 11.708 1.00 91.50 89 ALA A C 1
ATOM 719 O O . ALA A 1 89 ? 0.880 3.939 12.742 1.00 91.50 89 ALA A O 1
ATOM 720 N N . PHE A 1 90 ? -0.822 2.944 11.656 1.00 92.19 90 PHE A N 1
ATOM 721 C CA . PHE A 1 90 ? -1.742 2.982 12.783 1.00 92.19 90 PHE A CA 1
ATOM 722 C C . PHE A 1 90 ? -1.191 2.211 13.989 1.00 92.19 90 PHE A C 1
ATOM 724 O O . PHE A 1 90 ? -1.181 2.735 15.100 1.00 92.19 90 PHE A O 1
ATOM 731 N N . LYS A 1 91 ? -0.663 0.993 13.816 1.00 91.00 91 LYS A N 1
ATOM 732 C CA . LYS A 1 91 ? -0.083 0.193 14.917 1.00 91.00 91 LYS A CA 1
ATOM 733 C C . LYS A 1 91 ? 1.153 0.850 15.538 1.00 91.00 91 LYS A C 1
ATOM 735 O O . LYS A 1 91 ? 1.321 0.822 16.763 1.00 91.00 91 LYS A O 1
ATOM 740 N N . ASN A 1 92 ? 1.986 1.494 14.723 1.00 90.75 92 ASN A N 1
ATOM 741 C CA . ASN A 1 92 ? 3.233 2.125 15.158 1.00 90.75 92 ASN A CA 1
ATOM 742 C C . ASN A 1 92 ? 3.081 3.579 15.617 1.00 90.75 92 ASN A C 1
ATOM 744 O O . ASN A 1 92 ? 4.064 4.174 16.061 1.00 90.75 92 ASN A O 1
ATOM 748 N N . ARG A 1 93 ? 1.868 4.145 15.570 1.00 92.88 93 ARG A N 1
ATOM 749 C CA . ARG A 1 93 ? 1.580 5.514 16.021 1.00 92.88 93 ARG A CA 1
ATOM 750 C C . ARG A 1 93 ? 2.152 5.803 17.413 1.00 92.88 93 ARG A C 1
ATOM 752 O O . ARG A 1 93 ? 2.161 4.926 18.283 1.00 92.88 93 ARG A O 1
ATOM 759 N N . ARG A 1 94 ? 2.596 7.045 17.629 1.00 92.19 94 ARG A N 1
ATOM 760 C CA . ARG A 1 94 ? 3.156 7.497 18.915 1.00 92.19 94 ARG A CA 1
ATOM 761 C C . ARG A 1 94 ? 2.082 7.631 19.998 1.00 92.19 94 ARG A C 1
ATOM 763 O O . ARG A 1 94 ? 2.285 7.143 21.103 1.00 92.19 94 ARG A O 1
ATOM 770 N N . CYS A 1 95 ? 0.936 8.228 19.669 1.00 93.00 95 CYS A N 1
ATOM 771 C CA . CYS A 1 95 ? -0.188 8.364 20.595 1.00 93.00 95 CYS A CA 1
ATOM 772 C C . CYS A 1 95 ? -1.008 7.066 20.646 1.00 93.00 95 CYS A C 1
ATOM 774 O O . CYS A 1 95 ? -1.766 6.763 19.723 1.00 93.00 95 CYS A O 1
ATOM 776 N N . LYS A 1 96 ? -0.831 6.268 21.706 1.00 89.81 96 LYS A N 1
ATOM 777 C CA . LYS A 1 96 ? -1.515 4.971 21.857 1.00 89.81 96 LYS A CA 1
ATOM 778 C C . LYS A 1 96 ? -2.977 5.086 22.291 1.00 89.81 96 LYS A C 1
ATOM 780 O O . LYS A 1 96 ? -3.712 4.123 22.101 1.00 89.81 96 LYS A O 1
ATOM 785 N N . GLU A 1 97 ? -3.388 6.249 22.787 1.00 92.81 97 GLU A N 1
ATOM 786 C CA . GLU A 1 97 ? -4.772 6.541 23.178 1.00 92.81 97 GLU A CA 1
ATOM 787 C C . GLU A 1 97 ? -5.721 6.592 21.977 1.00 92.81 97 GLU A C 1
ATOM 789 O O . GLU A 1 97 ? -6.890 6.253 22.116 1.00 92.81 97 GLU A O 1
ATOM 794 N N . ILE A 1 98 ? -5.214 6.932 20.784 1.00 93.25 98 ILE A N 1
ATOM 795 C CA . ILE A 1 98 ? -6.015 6.935 19.554 1.00 93.25 98 ILE A CA 1
ATOM 796 C C . ILE A 1 98 ? -6.543 5.524 19.303 1.00 93.25 98 ILE A C 1
ATOM 798 O O . ILE A 1 98 ? -5.758 4.598 19.085 1.00 93.25 98 ILE A O 1
ATOM 802 N N . THR A 1 99 ? -7.859 5.361 19.305 1.00 94.12 99 THR A N 1
ATOM 803 C CA . THR A 1 99 ? -8.530 4.109 18.947 1.00 94.12 99 THR A CA 1
ATOM 804 C C . THR A 1 99 ? -8.925 4.098 17.472 1.00 94.12 99 THR A C 1
ATOM 806 O O . THR A 1 99 ? -8.831 5.109 16.777 1.00 94.12 99 THR A O 1
ATOM 809 N N . VAL A 1 100 ? -9.367 2.940 16.974 1.00 92.25 100 VAL A N 1
ATOM 810 C CA . VAL A 1 100 ? -9.921 2.840 15.613 1.00 92.25 100 VAL A CA 1
ATOM 811 C C . VAL A 1 100 ? -11.177 3.709 15.482 1.00 92.25 100 VAL A C 1
ATOM 813 O O . VAL A 1 100 ? -11.353 4.346 14.453 1.00 92.25 100 VAL A O 1
ATOM 816 N N . ALA A 1 101 ? -11.991 3.810 16.540 1.00 92.62 101 ALA A N 1
ATOM 817 C CA . ALA A 1 101 ? -13.175 4.667 16.556 1.00 92.62 101 ALA A CA 1
ATOM 818 C C . ALA A 1 101 ? -12.812 6.152 16.402 1.00 92.62 101 ALA A C 1
ATOM 820 O O . ALA A 1 101 ? -13.406 6.825 15.573 1.00 92.62 101 ALA A O 1
ATOM 821 N N . ASN A 1 102 ? -11.781 6.635 17.111 1.00 94.44 102 ASN A N 1
ATOM 822 C CA . ASN A 1 102 ? -11.321 8.023 16.955 1.00 94.44 102 ASN A CA 1
ATOM 823 C C . ASN A 1 102 ? -10.813 8.307 15.538 1.00 94.44 102 ASN A C 1
ATOM 825 O O . ASN A 1 102 ? -10.982 9.405 15.028 1.00 94.44 102 ASN A O 1
ATOM 829 N N . PHE A 1 103 ? -10.163 7.326 14.907 1.00 92.94 103 PHE A N 1
ATOM 830 C CA . PHE A 1 103 ? -9.696 7.483 13.533 1.00 92.94 103 PHE A CA 1
ATOM 831 C C . PHE A 1 103 ? -10.859 7.566 12.542 1.00 92.94 103 PHE A C 1
ATOM 833 O O . PHE A 1 103 ? -10.831 8.414 11.661 1.00 92.94 103 PHE A O 1
ATOM 840 N N . ILE A 1 104 ? -11.886 6.730 12.711 1.00 92.75 104 ILE A N 1
ATOM 841 C CA . ILE A 1 104 ? -13.102 6.783 11.888 1.00 92.75 104 ILE A CA 1
ATOM 842 C C . ILE A 1 104 ? -13.824 8.120 12.075 1.00 92.75 104 ILE A C 1
ATOM 844 O O . ILE A 1 104 ? -14.182 8.750 11.089 1.00 92.75 104 ILE A O 1
ATOM 848 N N . GLU A 1 105 ? -13.994 8.573 13.317 1.00 93.06 105 GLU A N 1
ATOM 849 C CA . GLU A 1 105 ? -14.614 9.867 13.624 1.00 93.06 105 GLU A CA 1
ATOM 850 C C . GLU A 1 105 ? -13.899 11.024 12.910 1.00 93.06 105 GLU A C 1
ATOM 852 O O . GLU A 1 105 ? -14.552 11.853 12.282 1.00 93.06 105 GLU A O 1
ATOM 857 N N . GLU A 1 106 ? -12.562 11.042 12.932 1.00 94.19 106 GLU A N 1
ATOM 858 C CA . GLU A 1 106 ? -11.785 12.070 12.233 1.00 94.19 106 GLU A CA 1
ATOM 859 C C . GLU A 1 106 ? -11.905 11.964 10.704 1.00 94.19 106 GLU A C 1
ATOM 861 O O . GLU A 1 106 ? -11.974 12.992 10.040 1.00 94.19 106 GLU A O 1
ATOM 866 N N . LEU A 1 107 ? -11.972 10.752 10.131 1.00 91.44 107 LEU A N 1
ATOM 867 C CA . LEU A 1 107 ? -12.173 10.577 8.685 1.00 91.44 107 LEU A CA 1
ATOM 868 C C . LEU A 1 107 ? -13.531 11.120 8.220 1.00 91.44 107 LEU A C 1
ATOM 870 O O . LEU A 1 107 ? -13.613 11.696 7.140 1.00 91.44 107 LEU A O 1
ATOM 874 N N . LEU A 1 108 ? -14.583 10.936 9.021 1.00 93.88 108 LEU A N 1
ATOM 875 C CA . LEU A 1 108 ? -15.959 11.327 8.686 1.00 93.88 108 LEU A CA 1
ATOM 876 C C . LEU A 1 108 ? -16.235 12.825 8.866 1.00 93.88 108 LEU A C 1
ATOM 878 O O . LEU A 1 108 ? -17.238 13.323 8.368 1.00 93.88 108 LEU A O 1
ATOM 882 N N . LYS A 1 109 ? -15.369 13.547 9.580 1.00 92.38 109 LYS A N 1
ATOM 883 C CA . LYS A 1 109 ? -15.613 14.921 10.036 1.00 92.38 109 LYS A CA 1
ATOM 884 C C . LYS A 1 109 ? -15.894 15.930 8.920 1.00 92.38 109 LYS A C 1
ATOM 886 O O . LYS A 1 109 ? -16.684 16.846 9.130 1.00 92.38 109 LYS A O 1
ATOM 891 N N . ASP A 1 110 ? -15.253 15.752 7.770 1.00 91.00 110 ASP A N 1
ATOM 892 C CA . ASP A 1 110 ? -15.370 16.647 6.614 1.00 91.00 110 ASP A CA 1
ATOM 893 C C . ASP A 1 110 ? -16.184 16.022 5.460 1.00 91.00 110 ASP A C 1
ATOM 895 O O . ASP A 1 110 ? -16.220 16.579 4.362 1.00 91.00 110 ASP A O 1
ATOM 899 N N . MET A 1 111 ? -16.823 14.865 5.684 1.00 92.50 111 MET A N 1
ATOM 900 C CA . MET A 1 111 ? -17.693 14.213 4.698 1.00 92.50 111 MET A CA 1
ATOM 901 C C . MET A 1 111 ? -19.117 14.773 4.739 1.00 92.50 111 MET A C 1
ATOM 903 O O . MET A 1 111 ? -19.587 15.260 5.769 1.00 92.50 111 MET A O 1
ATOM 907 N N . ASP A 1 112 ? -19.825 14.659 3.614 1.00 95.88 112 ASP A N 1
ATOM 908 C CA . ASP A 1 112 ? -21.265 14.903 3.585 1.00 95.88 112 ASP A CA 1
ATOM 909 C C . ASP A 1 112 ? -22.013 13.882 4.462 1.00 95.88 112 ASP A C 1
ATOM 911 O O . ASP A 1 112 ? -21.578 12.739 4.619 1.00 95.88 112 ASP A O 1
ATOM 915 N N . ALA A 1 113 ? -23.142 14.293 5.044 1.00 94.50 113 ALA A N 1
ATOM 916 C CA . ALA A 1 113 ? -23.906 13.452 5.960 1.00 94.50 113 ALA A CA 1
ATOM 917 C C . ALA A 1 113 ? -24.400 12.156 5.297 1.00 94.50 113 ALA A C 1
ATOM 919 O O . ALA A 1 113 ? -24.353 11.103 5.935 1.00 94.50 113 ALA A O 1
ATOM 920 N N . ASP A 1 114 ? -24.833 12.211 4.035 1.00 95.50 114 ASP A N 1
ATOM 921 C CA . ASP A 1 114 ? -25.328 11.031 3.326 1.00 95.50 114 ASP A CA 1
ATOM 922 C C . ASP A 1 114 ? -24.174 10.060 3.024 1.00 95.50 114 ASP A C 1
ATOM 924 O O . ASP A 1 114 ? -24.300 8.855 3.248 1.00 95.50 114 ASP A O 1
ATOM 928 N N . GLU A 1 115 ? -23.013 10.574 2.600 1.00 94.06 115 GLU A N 1
ATOM 929 C CA . GLU A 1 115 ? -21.804 9.762 2.384 1.00 94.06 115 GLU A CA 1
ATOM 930 C C . GLU A 1 115 ? -21.297 9.129 3.689 1.00 94.06 115 GLU A C 1
ATOM 932 O O . GLU 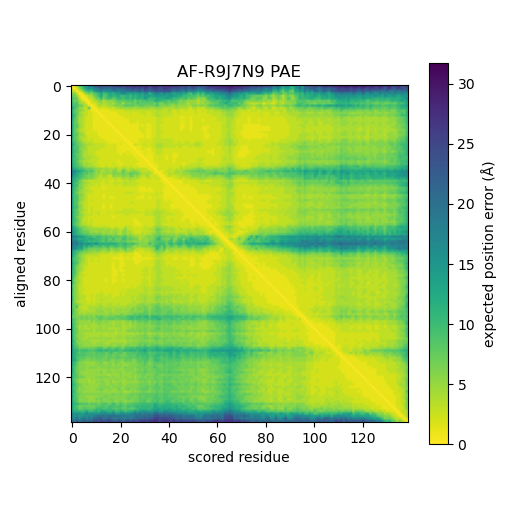A 1 115 ? -20.950 7.943 3.721 1.00 94.06 115 GLU A O 1
ATOM 937 N N . ALA A 1 116 ? -21.302 9.895 4.783 1.00 94.12 116 ALA A N 1
ATOM 938 C CA . ALA A 1 116 ? -20.886 9.420 6.095 1.00 94.12 116 ALA A CA 1
ATOM 939 C C . ALA A 1 116 ? -21.796 8.294 6.611 1.00 94.12 116 ALA A C 1
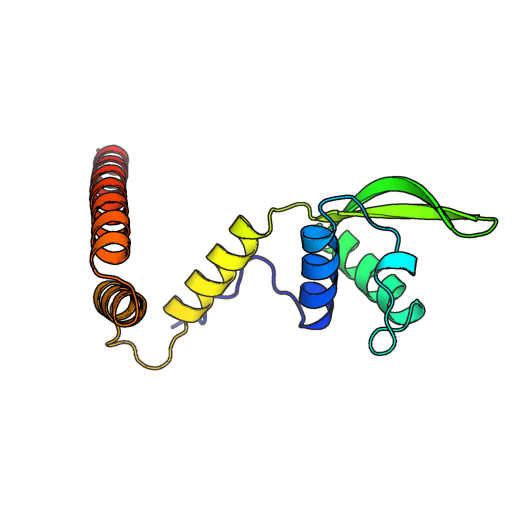ATOM 941 O O . ALA A 1 116 ? -21.297 7.298 7.137 1.00 94.12 116 ALA A O 1
ATOM 942 N N . LEU A 1 117 ? -23.118 8.418 6.436 1.00 94.31 117 LEU A N 1
ATOM 943 C CA . LEU A 1 117 ? -24.075 7.377 6.820 1.00 94.31 117 LEU A CA 1
ATOM 944 C C . LEU A 1 117 ? -23.869 6.089 6.015 1.00 94.31 117 LEU A C 1
ATOM 946 O O . LEU A 1 117 ? -23.823 5.012 6.606 1.00 94.31 117 LEU A O 1
ATOM 950 N N . VAL A 1 118 ? -23.652 6.191 4.699 1.00 95.25 118 VAL A N 1
ATOM 951 C CA . VAL A 1 118 ? -23.352 5.020 3.856 1.00 95.25 118 VAL A CA 1
ATOM 952 C C . VAL A 1 118 ? -22.073 4.319 4.322 1.00 95.25 118 VAL A C 1
ATOM 954 O O . VAL A 1 118 ? -22.057 3.096 4.472 1.00 95.25 118 VAL A O 1
ATOM 957 N N . MET A 1 119 ? -21.007 5.071 4.612 1.00 93.75 119 MET A N 1
ATOM 958 C CA . MET A 1 119 ? -19.759 4.489 5.117 1.00 93.75 119 MET A CA 1
ATOM 959 C C . MET A 1 119 ? -19.945 3.822 6.490 1.00 93.75 119 MET A C 1
ATOM 961 O O . MET A 1 119 ? -19.356 2.768 6.753 1.00 93.75 119 MET A O 1
ATOM 965 N N . LEU A 1 120 ? -20.759 4.407 7.374 1.00 95.19 120 LEU A N 1
ATOM 966 C CA . LEU A 1 120 ? -21.072 3.820 8.678 1.00 95.19 120 LEU A CA 1
ATOM 967 C C . LEU A 1 120 ? -21.853 2.508 8.540 1.00 95.19 120 LEU A C 1
ATOM 969 O O . LEU A 1 120 ? -21.491 1.535 9.201 1.00 95.19 120 LEU A O 1
ATOM 973 N N . ASP A 1 121 ? -22.837 2.432 7.643 1.00 96.06 121 ASP A N 1
ATOM 974 C CA . ASP A 1 121 ? -23.582 1.195 7.370 1.00 96.06 121 ASP A CA 1
ATOM 975 C C . ASP A 1 121 ? -22.656 0.075 6.855 1.00 96.06 121 ASP A C 1
ATOM 977 O O . ASP A 1 121 ? -22.727 -1.081 7.297 1.00 96.06 121 ASP A O 1
ATOM 981 N N . GLU A 1 122 ? -21.732 0.408 5.946 1.00 94.94 122 GLU A N 1
ATOM 982 C CA . GLU A 1 122 ? -20.710 -0.529 5.466 1.00 94.94 122 GLU A CA 1
ATOM 983 C C . GLU A 1 122 ? -19.794 -1.007 6.600 1.00 94.94 122 GLU A C 1
ATOM 985 O O . GLU A 1 122 ? 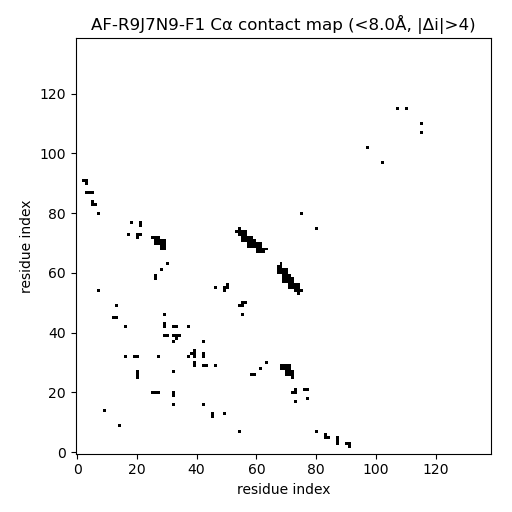-19.477 -2.202 6.699 1.00 94.94 122 GLU A O 1
ATOM 990 N N . LEU A 1 123 ? -19.394 -0.093 7.486 1.00 95.12 123 LEU A N 1
ATOM 991 C CA . LEU A 1 123 ? -18.570 -0.404 8.645 1.00 95.12 123 LEU A CA 1
ATOM 992 C C . LEU A 1 123 ? -19.306 -1.311 9.637 1.00 95.12 123 LEU A C 1
ATOM 994 O O . LEU A 1 123 ? -18.720 -2.283 10.119 1.00 95.12 123 LEU A O 1
ATOM 998 N N . GLU A 1 124 ? -20.574 -1.037 9.941 1.00 95.12 124 GLU A N 1
ATOM 999 C CA . GLU A 1 124 ? -21.388 -1.868 10.831 1.00 95.12 124 GLU A CA 1
ATOM 1000 C C . GLU A 1 124 ? -21.500 -3.299 10.305 1.00 95.12 124 GLU A C 1
ATOM 1002 O O . GLU A 1 124 ? -21.281 -4.268 11.049 1.00 95.12 124 GLU A O 1
ATOM 1007 N N . LYS A 1 125 ? -21.751 -3.443 8.998 1.00 96.19 125 LYS A N 1
ATOM 1008 C CA . LYS A 1 125 ? -21.761 -4.744 8.327 1.00 96.19 125 LYS A CA 1
ATOM 1009 C C . LYS A 1 125 ? -20.411 -5.450 8.461 1.00 96.19 125 LYS A C 1
ATOM 1011 O O . LYS A 1 125 ? -20.369 -6.613 8.871 1.00 96.19 125 LYS A O 1
ATOM 1016 N N . ALA A 1 126 ? -19.308 -4.754 8.187 1.00 94.44 126 ALA A N 1
ATOM 1017 C CA . ALA A 1 126 ? -17.966 -5.318 8.308 1.00 94.44 126 ALA A CA 1
ATOM 1018 C C . ALA A 1 126 ? -17.648 -5.759 9.748 1.00 94.44 126 ALA A C 1
ATOM 1020 O O . ALA A 1 126 ? -17.100 -6.843 9.967 1.00 94.44 126 ALA A O 1
ATOM 1021 N N . VAL A 1 127 ? -18.030 -4.963 10.751 1.00 95.25 127 VAL A N 1
ATOM 1022 C CA . VAL A 1 127 ? -17.857 -5.299 12.172 1.00 95.25 127 VAL A CA 1
ATOM 1023 C C . VAL A 1 127 ? -18.646 -6.555 12.534 1.00 95.25 127 VAL A C 1
ATOM 1025 O O . VAL A 1 127 ? -18.112 -7.425 13.230 1.00 95.25 127 VAL A O 1
ATOM 1028 N N . LYS A 1 128 ? -19.891 -6.685 12.061 1.00 95.94 128 LYS A N 1
ATOM 1029 C CA . LYS A 1 128 ? -20.717 -7.876 12.294 1.00 95.94 128 LYS A CA 1
ATOM 1030 C C . LYS A 1 128 ? -20.066 -9.132 11.709 1.00 95.94 128 LYS A C 1
ATOM 1032 O O . LYS A 1 128 ? -19.852 -10.099 12.440 1.00 95.94 128 LYS A O 1
ATOM 1037 N N . GLU A 1 129 ? -19.660 -9.088 10.442 1.00 95.19 129 GLU A N 1
ATOM 1038 C CA . GLU A 1 129 ? -18.988 -10.211 9.774 1.00 95.19 129 GLU A CA 1
ATOM 1039 C C . GLU A 1 129 ? -17.666 -10.595 10.461 1.00 95.19 129 GLU A C 1
ATOM 1041 O O . GLU A 1 129 ? -17.334 -11.775 10.599 1.00 95.19 129 GLU A O 1
ATOM 1046 N N . LEU A 1 130 ? -16.886 -9.610 10.919 1.00 94.00 130 LEU A N 1
ATOM 1047 C CA . LEU A 1 130 ? -15.636 -9.862 11.637 1.00 94.00 130 LEU A CA 1
ATOM 1048 C C . LEU A 1 130 ? -15.876 -10.527 12.994 1.00 94.00 130 LEU A C 1
ATOM 1050 O O . LEU A 1 130 ? -15.133 -11.440 13.359 1.00 94.00 130 LEU A O 1
ATOM 1054 N N . ARG A 1 131 ? -16.914 -10.118 13.731 1.00 94.44 131 ARG A N 1
ATOM 1055 C CA . ARG A 1 131 ? -17.296 -10.763 14.997 1.00 94.44 131 ARG A CA 1
ATOM 1056 C C . ARG A 1 131 ? -17.654 -12.230 14.778 1.00 94.44 131 ARG A C 1
ATOM 1058 O O . ARG A 1 131 ? -17.131 -13.083 15.492 1.00 94.44 131 ARG A O 1
ATOM 1065 N N . GLU A 1 132 ? -18.463 -12.530 13.765 1.00 95.31 132 GLU A N 1
ATOM 1066 C CA . GLU A 1 132 ? -18.836 -13.905 13.403 1.00 95.31 132 GLU A CA 1
ATOM 1067 C C . GLU A 1 132 ? -17.602 -14.753 13.041 1.00 95.31 132 GLU A C 1
ATOM 1069 O O . GLU A 1 132 ? -17.447 -15.878 13.526 1.00 95.31 132 GLU A O 1
ATOM 1074 N N . LYS A 1 133 ? -16.660 -14.194 12.267 1.00 93.62 133 LYS A N 1
ATOM 1075 C CA . LYS A 1 133 ? -15.383 -14.851 11.921 1.00 93.62 133 LYS A CA 1
ATOM 1076 C C . LYS A 1 133 ? -14.484 -15.115 13.131 1.00 93.62 133 LYS A C 1
ATOM 1078 O O . LYS A 1 133 ? -13.737 -16.089 13.129 1.00 93.62 133 LYS A O 1
ATOM 1083 N N . ILE A 1 134 ? -14.499 -14.248 14.142 1.00 92.81 134 ILE A N 1
ATOM 1084 C CA . ILE A 1 134 ? -13.688 -14.429 15.355 1.00 92.81 134 ILE A CA 1
ATOM 1085 C C . ILE A 1 134 ? -14.305 -15.501 16.253 1.00 92.81 134 ILE A C 1
ATOM 1087 O O . ILE A 1 134 ? -13.589 -16.381 16.722 1.00 92.81 134 ILE A O 1
ATOM 1091 N N . VAL A 1 135 ? -15.625 -15.463 16.452 1.00 92.19 135 VAL A N 1
ATOM 1092 C CA . VAL A 1 135 ? -16.336 -16.452 17.276 1.00 92.19 135 VAL A CA 1
ATOM 1093 C C . VAL A 1 135 ? -16.227 -17.852 16.666 1.00 92.19 135 VAL A C 1
ATOM 1095 O O . VAL A 1 135 ? -15.921 -18.798 17.380 1.00 92.19 135 VAL A O 1
ATOM 1098 N N . SER A 1 136 ? -16.380 -17.980 15.344 1.00 85.44 136 SER A N 1
ATOM 1099 C CA . SER A 1 136 ? -16.244 -19.266 14.636 1.00 85.44 136 SER A CA 1
ATOM 1100 C C . SER A 1 136 ? -14.821 -19.836 14.609 1.00 85.44 136 SER A C 1
ATOM 1102 O O . SER A 1 136 ? -14.665 -21.038 14.441 1.00 85.44 136 SER A O 1
ATOM 1104 N N . LYS A 1 137 ? -13.780 -19.010 14.779 1.00 76.25 137 LYS A N 1
ATOM 1105 C CA . LYS A 1 137 ? -12.383 -19.471 14.911 1.00 76.25 137 LYS A CA 1
ATOM 1106 C C . LYS A 1 137 ? -11.997 -19.859 16.341 1.00 76.25 137 LYS A C 1
ATOM 1108 O O . LYS A 1 137 ? -10.932 -20.440 16.531 1.00 76.25 137 LYS A O 1
ATOM 1113 N N . GLY A 1 138 ? -12.798 -19.463 17.330 1.00 61.34 138 GLY A N 1
ATOM 1114 C CA . GLY A 1 138 ? -12.574 -19.750 18.748 1.00 61.34 138 GLY A CA 1
ATOM 1115 C C . GLY A 1 138 ? -13.395 -20.921 19.300 1.00 61.34 138 GLY A C 1
ATOM 1116 O O . GLY A 1 138 ? -13.223 -21.243 20.474 1.00 61.34 138 GLY A O 1
ATOM 1117 N N . ALA A 1 139 ? -14.274 -21.517 18.487 1.00 50.41 139 ALA A N 1
ATOM 1118 C CA . ALA A 1 139 ? -15.049 -22.727 18.777 1.00 50.41 139 ALA A CA 1
ATOM 1119 C C . ALA A 1 139 ? -14.416 -23.944 18.089 1.00 50.41 139 ALA A C 1
ATOM 1121 O O . ALA A 1 139 ? -14.476 -25.041 18.687 1.00 50.41 139 ALA A O 1
#